Protein AF-A0A1B2E5T4-F1 (afdb_monomer_lite)

Organism: NCBI:txid1870820

InterPro domains:
  IPR029068 Glyoxalase/Bleomycin resistance protein/Dihydroxybiphenyl dioxygenase [G3DSA:3.10.180.10] (5-84)
  IPR029068 Glyoxalase/Bleomycin resistance protein/Dihydroxybiphenyl dioxygenase [SSF54593] (9-80)

Structure (mmCIF, N/CA/C/O backbone):
data_AF-A0A1B2E5T4-F1
#
_entry.id   AF-A0A1B2E5T4-F1
#
loop_
_atom_site.group_PDB
_atom_site.id
_atom_site.type_symbol
_atom_site.label_atom_id
_atom_site.label_alt_id
_atom_site.label_comp_id
_atom_site.label_asym_id
_atom_site.label_entity_id
_atom_site.label_seq_id
_atom_site.pdbx_PDB_ins_code
_atom_site.Cartn_x
_atom_site.Cartn_y
_atom_site.Cartn_z
_atom_site.occupancy
_atom_site.B_iso_or_equiv
_atom_site.auth_seq_id
_atom_site.auth_comp_id
_atom_site.auth_asym_id
_atom_site.auth_atom_id
_atom_site.pdbx_PDB_model_num
ATOM 1 N N . MET A 1 1 ? -11.168 13.352 4.062 1.00 45.84 1 MET A N 1
ATOM 2 C CA . MET A 1 1 ? -10.185 13.289 5.175 1.00 45.84 1 MET A CA 1
ATOM 3 C C . MET A 1 1 ? -10.259 11.917 5.847 1.00 45.84 1 MET A C 1
ATOM 5 O O . MET A 1 1 ? -11.370 11.452 6.076 1.00 45.84 1 MET A O 1
ATOM 9 N N . LYS A 1 2 ? -9.124 11.249 6.113 1.00 57.00 2 LYS A N 1
ATOM 10 C CA . LYS A 1 2 ? -9.090 9.928 6.779 1.00 57.00 2 LYS A CA 1
ATOM 11 C C . LYS A 1 2 ? -9.587 10.085 8.231 1.00 57.00 2 LYS A C 1
ATOM 13 O O . LYS A 1 2 ? -9.107 11.002 8.897 1.00 57.00 2 LYS A O 1
ATOM 18 N N . PRO A 1 3 ? -10.546 9.275 8.719 1.00 58.12 3 PRO A N 1
ATOM 19 C CA . PRO A 1 3 ? -11.006 9.376 10.104 1.00 58.12 3 PRO A CA 1
ATOM 20 C C . PRO A 1 3 ? -9.860 9.061 11.074 1.00 58.12 3 PRO A C 1
ATOM 22 O O . PRO A 1 3 ? -8.958 8.292 10.733 1.00 58.12 3 PRO A O 1
ATOM 25 N N . PHE A 1 4 ? -9.900 9.645 12.277 1.00 58.97 4 PHE A N 1
ATOM 26 C CA . PHE A 1 4 ? -9.004 9.247 13.363 1.00 58.97 4 PHE A CA 1
ATOM 27 C C . PHE A 1 4 ? -9.155 7.747 13.591 1.00 58.97 4 PHE A C 1
ATOM 29 O O . PHE A 1 4 ? -10.260 7.253 13.813 1.00 58.97 4 PHE A O 1
ATOM 36 N N . GLN A 1 5 ? -8.046 7.025 13.476 1.00 67.81 5 GLN A N 1
ATOM 37 C CA . GLN A 1 5 ? -8.059 5.580 13.582 1.00 67.81 5 GLN A CA 1
ATOM 38 C C . GLN A 1 5 ? -7.799 5.164 15.026 1.00 67.81 5 GLN A C 1
ATOM 40 O O . GLN A 1 5 ? -6.813 5.593 15.624 1.00 67.81 5 GLN A O 1
ATOM 45 N N . SER A 1 6 ? -8.683 4.337 15.580 1.00 78.31 6 SER A N 1
ATOM 46 C CA . SER A 1 6 ? -8.524 3.788 16.928 1.00 78.31 6 SER A CA 1
ATOM 47 C C . SER A 1 6 ? -7.494 2.657 16.952 1.00 78.31 6 SER A C 1
ATOM 49 O O . SER A 1 6 ? -7.100 2.128 15.906 1.00 78.31 6 SER A O 1
ATOM 51 N N . GLU A 1 7 ? -7.082 2.248 18.151 1.00 82.62 7 GLU A N 1
ATOM 52 C CA . GLU A 1 7 ? -6.293 1.02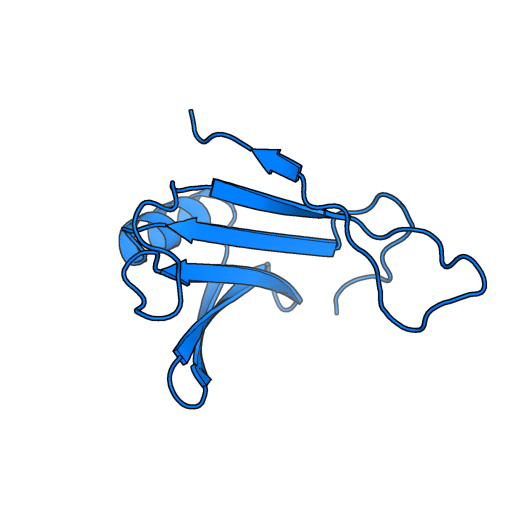9 18.328 1.00 82.62 7 GLU A CA 1
ATOM 53 C C . GLU A 1 7 ? -6.961 -0.177 17.645 1.00 82.62 7 GLU A C 1
ATOM 55 O O . GLU A 1 7 ? -8.187 -0.270 17.536 1.00 82.62 7 GLU A O 1
ATOM 60 N N . GLY A 1 8 ? -6.129 -1.069 17.109 1.00 80.75 8 GLY A N 1
ATOM 61 C CA . GLY A 1 8 ? -6.551 -2.262 16.385 1.00 80.75 8 GLY A CA 1
ATOM 62 C C . GLY A 1 8 ? -7.013 -1.997 14.952 1.00 80.75 8 GLY A C 1
ATOM 63 O O . GLY A 1 8 ? -7.188 -2.951 14.196 1.00 80.75 8 GLY A O 1
ATOM 64 N N . GLN A 1 9 ? -7.176 -0.738 14.528 1.00 86.00 9 GLN A N 1
ATOM 65 C CA . GLN A 1 9 ? -7.545 -0.423 13.147 1.00 86.00 9 GLN A CA 1
ATOM 66 C C . GLN A 1 9 ? -6.348 -0.471 12.198 1.00 86.00 9 GLN A C 1
ATOM 68 O O . GLN A 1 9 ? -5.222 -0.127 12.563 1.00 86.00 9 GLN A O 1
ATOM 73 N N . LEU A 1 10 ? -6.610 -0.866 10.948 1.00 85.00 10 LEU A N 1
ATOM 74 C CA . LEU A 1 10 ? -5.612 -0.908 9.882 1.00 85.00 10 LEU A CA 1
ATOM 75 C C . LEU A 1 10 ? -5.070 0.498 9.597 1.00 85.00 10 LEU A C 1
ATOM 77 O O . LEU A 1 10 ? -5.770 1.344 9.043 1.00 85.00 10 LEU A O 1
ATOM 81 N N . ALA A 1 11 ? -3.805 0.716 9.926 1.00 85.75 11 ALA A N 1
ATOM 82 C CA . ALA A 1 11 ? -3.085 1.961 9.718 1.00 85.75 11 ALA A CA 1
ATOM 83 C C . ALA A 1 11 ? -2.520 2.075 8.300 1.00 85.75 11 ALA A C 1
ATOM 85 O O . ALA A 1 11 ? -2.677 3.109 7.639 1.00 85.75 11 ALA A O 1
ATOM 86 N N . TRP A 1 12 ? -1.873 1.001 7.837 1.00 89.06 12 TRP A N 1
ATOM 87 C CA . TRP A 1 12 ? -1.088 1.003 6.608 1.00 89.06 12 TRP A CA 1
ATOM 88 C C . TRP A 1 12 ? -1.016 -0.376 5.946 1.00 89.06 12 TRP A C 1
ATOM 90 O O . TRP A 1 12 ? -0.984 -1.413 6.614 1.00 89.06 12 TRP A O 1
ATOM 100 N N . VAL A 1 13 ? -0.942 -0.381 4.617 1.00 91.50 13 VAL A N 1
ATOM 101 C CA . VAL A 1 13 ? -0.708 -1.571 3.794 1.00 91.50 13 VAL A CA 1
ATOM 102 C C . VAL A 1 13 ? 0.592 -1.378 3.013 1.00 91.50 13 VAL A C 1
ATOM 104 O O . VAL A 1 13 ? 0.700 -0.450 2.220 1.00 91.50 13 VAL A O 1
ATOM 107 N N . ASP A 1 14 ? 1.586 -2.246 3.204 1.00 90.88 14 ASP A N 1
ATOM 108 C CA . ASP A 1 14 ? 2.794 -2.271 2.364 1.00 90.88 14 ASP A CA 1
ATOM 109 C C . ASP A 1 14 ? 2.795 -3.519 1.482 1.00 90.88 14 ASP A C 1
ATOM 111 O O . ASP A 1 14 ? 2.914 -4.650 1.965 1.00 90.88 14 ASP A O 1
ATOM 115 N N . LEU A 1 15 ? 2.668 -3.296 0.179 1.00 91.56 15 LEU A N 1
ATOM 116 C CA . LEU A 1 15 ? 2.708 -4.317 -0.854 1.00 91.56 15 LEU A CA 1
ATOM 117 C C . LEU A 1 15 ? 4.107 -4.376 -1.459 1.00 91.56 15 LEU A C 1
ATOM 119 O O . LEU A 1 15 ? 4.635 -3.371 -1.942 1.00 91.56 15 LEU A O 1
ATOM 123 N N . LYS A 1 16 ? 4.697 -5.571 -1.503 1.00 90.31 16 LYS A N 1
ATOM 124 C CA . LYS A 1 16 ? 5.934 -5.820 -2.249 1.00 90.31 16 LYS A CA 1
ATOM 125 C C . LYS A 1 16 ? 5.688 -6.847 -3.341 1.00 90.31 16 LYS A C 1
ATOM 127 O O . LYS A 1 16 ? 5.278 -7.969 -3.058 1.00 90.31 16 LYS A O 1
ATOM 132 N N . THR A 1 17 ? 5.962 -6.465 -4.584 1.00 91.31 17 THR A N 1
ATOM 133 C CA . THR A 1 17 ? 5.689 -7.280 -5.777 1.00 91.31 17 THR A CA 1
ATOM 134 C C . THR A 1 17 ? 6.807 -7.122 -6.811 1.00 91.31 17 THR A C 1
ATOM 136 O O . THR A 1 17 ? 7.388 -6.042 -6.910 1.00 91.31 17 THR A O 1
ATOM 139 N N . PRO A 1 18 ? 7.128 -8.149 -7.616 1.00 91.00 18 PRO A N 1
ATOM 140 C CA . PRO A 1 18 ? 7.995 -7.995 -8.780 1.00 91.00 18 PRO A CA 1
ATOM 141 C C . PRO A 1 18 ? 7.225 -7.479 -10.010 1.00 91.00 18 PRO A C 1
ATOM 143 O O . PRO A 1 18 ? 7.848 -7.140 -11.012 1.00 91.00 18 PRO A O 1
ATOM 146 N N . ARG A 1 19 ? 5.882 -7.432 -9.955 1.00 92.19 19 ARG A N 1
ATOM 147 C CA . ARG A 1 19 ? 4.987 -7.076 -11.070 1.00 92.19 19 ARG A CA 1
ATOM 148 C C . ARG A 1 19 ? 4.107 -5.883 -10.698 1.00 92.19 19 ARG A C 1
ATOM 150 O O . ARG A 1 19 ? 2.943 -6.051 -10.347 1.00 92.19 19 ARG A O 1
ATOM 157 N N . ILE A 1 20 ? 4.680 -4.682 -10.745 1.00 91.81 20 ILE A N 1
ATOM 158 C CA . ILE A 1 20 ? 4.015 -3.455 -10.283 1.00 91.81 20 ILE A CA 1
ATOM 159 C C . ILE A 1 20 ? 2.716 -3.187 -11.039 1.00 91.81 20 ILE A C 1
ATOM 161 O O . ILE A 1 20 ? 1.683 -3.017 -10.400 1.00 91.81 20 ILE A O 1
ATOM 165 N N . ASP A 1 21 ? 2.742 -3.210 -12.369 1.00 93.25 21 ASP A N 1
ATOM 166 C CA . ASP A 1 21 ? 1.576 -2.817 -13.167 1.00 93.25 21 ASP A CA 1
ATOM 167 C C . ASP A 1 21 ? 0.425 -3.816 -13.040 1.00 93.25 21 ASP A C 1
ATOM 169 O O . ASP A 1 21 ? -0.722 -3.417 -12.858 1.00 93.25 21 ASP A O 1
ATOM 173 N N . THR A 1 22 ? 0.731 -5.118 -13.004 1.00 94.12 22 THR A N 1
ATOM 174 C CA . THR A 1 22 ? -0.272 -6.158 -12.730 1.00 94.12 22 THR A CA 1
ATOM 175 C C . THR A 1 22 ? -0.890 -5.988 -11.343 1.00 94.12 22 THR A C 1
ATOM 177 O O . THR A 1 22 ? -2.098 -6.132 -11.183 1.00 94.12 22 THR A O 1
ATOM 180 N N . THR A 1 23 ? -0.082 -5.658 -10.330 1.00 93.69 23 THR A N 1
ATOM 181 C CA . THR A 1 23 ? -0.577 -5.416 -8.968 1.00 93.69 23 THR A CA 1
ATOM 182 C C . THR A 1 23 ? -1.424 -4.141 -8.882 1.00 93.69 23 THR A C 1
ATOM 184 O O . THR A 1 23 ? -2.450 -4.157 -8.204 1.00 93.69 23 THR A O 1
ATOM 187 N N . LYS A 1 24 ? -1.041 -3.063 -9.583 1.00 94.50 24 LYS A N 1
ATOM 188 C CA . LYS A 1 24 ? -1.836 -1.828 -9.680 1.00 94.50 24 LYS A CA 1
ATOM 189 C C . LYS A 1 24 ? -3.199 -2.100 -10.319 1.00 94.50 24 LYS A C 1
ATOM 191 O O . LYS A 1 24 ? -4.201 -1.691 -9.749 1.00 94.50 24 LYS A O 1
ATOM 196 N N . ALA A 1 25 ? -3.235 -2.813 -11.448 1.00 95.19 25 ALA A N 1
ATOM 197 C CA . ALA A 1 25 ? -4.480 -3.166 -12.131 1.00 95.19 25 ALA A CA 1
ATOM 198 C C . ALA A 1 25 ? -5.389 -4.013 -11.230 1.00 95.19 25 ALA A C 1
ATOM 200 O O . ALA A 1 25 ? -6.520 -3.631 -10.962 1.00 95.19 25 ALA A O 1
ATOM 201 N N . PHE A 1 26 ? -4.853 -5.094 -10.653 1.00 94.31 26 PHE A N 1
ATOM 202 C CA . PHE A 1 26 ? -5.626 -5.996 -9.799 1.00 94.31 26 PHE A CA 1
ATOM 203 C C . PHE A 1 26 ? -6.270 -5.290 -8.594 1.00 94.31 26 PHE A C 1
ATOM 205 O O . PHE A 1 26 ? -7.467 -5.428 -8.362 1.00 94.31 26 PHE A O 1
ATOM 212 N N . TYR A 1 27 ? -5.493 -4.526 -7.817 1.00 92.88 27 TYR A N 1
ATOM 213 C CA . TYR A 1 27 ? -6.032 -3.834 -6.640 1.00 92.88 27 TYR A CA 1
ATOM 214 C C . TYR A 1 27 ? -6.814 -2.562 -6.989 1.00 92.88 27 TYR A C 1
ATOM 216 O O . TYR A 1 27 ? -7.679 -2.146 -6.216 1.00 92.88 27 TYR A O 1
ATOM 224 N N . GLY A 1 28 ? -6.525 -1.958 -8.143 1.00 94.69 28 GLY A N 1
ATOM 225 C CA . GLY A 1 28 ? -7.330 -0.886 -8.715 1.00 94.69 28 GLY A CA 1
ATOM 226 C C . GLY A 1 28 ? -8.744 -1.369 -9.021 1.00 94.69 28 GLY A C 1
ATOM 227 O O . GLY A 1 28 ? -9.697 -0.763 -8.541 1.00 94.69 28 GLY A O 1
ATOM 228 N N . ASP A 1 29 ? -8.876 -2.503 -9.707 1.00 94.69 29 ASP A N 1
ATOM 229 C CA . ASP A 1 29 ? -10.173 -3.088 -10.062 1.00 94.69 29 ASP A CA 1
ATOM 230 C C . ASP A 1 29 ? -10.916 -3.632 -8.833 1.00 94.69 29 ASP A C 1
ATOM 232 O O . ASP A 1 29 ? -12.119 -3.425 -8.687 1.00 94.69 29 ASP A O 1
ATOM 236 N N . LEU A 1 30 ? -10.205 -4.300 -7.915 1.00 93.50 30 LEU A N 1
ATOM 237 C CA . LEU A 1 30 ? -10.822 -4.950 -6.755 1.00 93.50 30 LEU A CA 1
ATOM 238 C C . LEU A 1 30 ? -11.314 -3.959 -5.689 1.00 93.50 30 LEU A C 1
ATOM 240 O O . LEU A 1 30 ? -12.355 -4.185 -5.075 1.00 93.50 30 LEU A O 1
ATOM 244 N N . PHE A 1 31 ? -10.555 -2.888 -5.427 1.00 90.69 31 PHE A N 1
ATOM 245 C CA . PHE A 1 31 ? -10.826 -1.966 -4.315 1.00 90.69 31 PHE A CA 1
ATOM 246 C C . PHE A 1 31 ? -11.022 -0.504 -4.736 1.00 90.69 31 PHE A C 1
ATOM 248 O O . PHE A 1 31 ? -11.211 0.354 -3.872 1.00 90.69 31 PHE A O 1
ATOM 255 N N . GLY A 1 32 ? -10.941 -0.185 -6.031 1.00 93.44 32 GLY A N 1
ATOM 256 C CA . GLY A 1 32 ? -10.973 1.198 -6.512 1.00 93.44 32 GLY A CA 1
ATOM 257 C C . GLY A 1 32 ? -9.742 2.009 -6.094 1.00 93.44 32 GLY A C 1
ATOM 258 O O . GLY A 1 32 ? -9.819 3.234 -5.956 1.00 93.44 32 GLY A O 1
ATOM 259 N N . TRP A 1 33 ? -8.614 1.347 -5.814 1.00 94.25 33 TRP A N 1
ATOM 260 C CA . TRP A 1 33 ? -7.404 2.024 -5.355 1.00 94.25 33 TRP A CA 1
ATOM 261 C C . TRP A 1 33 ? -6.718 2.792 -6.480 1.00 94.25 33 TRP A C 1
ATOM 263 O O . TRP A 1 33 ? -6.575 2.322 -7.606 1.00 94.25 33 TRP A O 1
ATOM 273 N N . ARG A 1 34 ? -6.235 3.985 -6.142 1.00 95.19 34 ARG A N 1
ATOM 274 C CA . ARG A 1 34 ? -5.448 4.838 -7.031 1.00 95.19 34 ARG A CA 1
ATOM 275 C C . ARG A 1 34 ? -3.992 4.811 -6.604 1.00 95.19 34 ARG A C 1
ATOM 277 O O . ARG A 1 34 ? -3.687 4.825 -5.414 1.00 95.19 34 ARG A O 1
ATOM 284 N N . PHE A 1 35 ? -3.091 4.819 -7.575 1.00 94.56 35 PHE A N 1
ATOM 285 C CA . PHE A 1 35 ? -1.656 4.752 -7.329 1.00 94.56 35 PHE A CA 1
ATOM 286 C C . PHE A 1 35 ? -0.976 6.008 -7.857 1.00 94.56 35 PHE A C 1
ATOM 288 O O . PHE A 1 35 ? -1.248 6.439 -8.975 1.00 94.56 35 PHE A O 1
ATOM 295 N N . LYS A 1 36 ? -0.082 6.589 -7.057 1.00 93.62 36 LYS A N 1
ATOM 296 C CA . LYS A 1 36 ? 0.740 7.733 -7.455 1.00 93.62 36 LYS A CA 1
ATOM 297 C C . LYS A 1 36 ? 2.199 7.413 -7.201 1.00 93.62 36 LYS A C 1
ATOM 299 O O . LYS A 1 36 ? 2.559 6.990 -6.106 1.00 93.62 36 LYS A O 1
ATOM 304 N N . GLU A 1 37 ? 3.028 7.625 -8.206 1.00 91.19 37 GLU A N 1
ATOM 305 C CA . GLU A 1 37 ? 4.469 7.485 -8.064 1.00 91.19 37 GLU A CA 1
ATOM 306 C C . GLU A 1 37 ? 5.065 8.765 -7.492 1.00 91.19 37 GLU A C 1
ATOM 308 O O . GLU A 1 37 ? 4.720 9.877 -7.893 1.00 91.19 37 GLU A O 1
ATOM 313 N N . GLU A 1 38 ? 5.951 8.588 -6.525 1.00 85.50 38 GLU A N 1
ATOM 314 C CA . GLU A 1 38 ? 6.738 9.641 -5.918 1.00 85.50 38 GLU A CA 1
ATOM 315 C C . GLU A 1 38 ? 8.214 9.298 -6.098 1.00 85.50 38 GLU A C 1
ATOM 317 O O . GLU A 1 38 ? 8.687 8.219 -5.716 1.00 85.50 38 GLU A O 1
ATOM 322 N N . LEU A 1 39 ? 8.929 10.219 -6.741 1.00 81.50 39 LEU A N 1
ATOM 323 C CA . LEU A 1 39 ? 10.359 10.112 -6.972 1.00 81.50 39 LEU A CA 1
ATOM 324 C C . LEU A 1 39 ? 11.078 10.609 -5.720 1.00 81.50 39 LEU A C 1
ATOM 326 O O . LEU A 1 39 ? 11.082 11.801 -5.424 1.00 81.50 39 LEU A O 1
ATOM 330 N N . LEU A 1 40 ? 11.679 9.680 -4.986 1.00 77.00 40 LEU A N 1
ATOM 331 C CA . LEU A 1 40 ? 12.570 9.973 -3.871 1.00 77.00 40 LEU A CA 1
ATOM 332 C C . LEU A 1 40 ? 14.025 9.804 -4.344 1.00 77.00 40 LEU A C 1
ATOM 334 O O . LEU A 1 40 ? 14.282 9.037 -5.279 1.00 77.00 40 LEU A O 1
ATOM 338 N N . PRO A 1 41 ? 15.007 10.472 -3.712 1.00 78.06 41 PRO A N 1
ATOM 339 C CA . PRO A 1 41 ? 16.415 10.290 -4.057 1.00 78.06 41 PRO A CA 1
ATOM 340 C C . PRO A 1 41 ? 16.818 8.806 -4.021 1.00 78.06 41 PRO A C 1
ATOM 342 O O . PRO A 1 41 ? 16.796 8.166 -2.972 1.00 78.06 41 PRO A O 1
ATOM 345 N N . GLY A 1 42 ? 17.139 8.242 -5.190 1.00 71.44 42 GLY A N 1
ATOM 346 C CA . GLY A 1 42 ? 17.543 6.839 -5.341 1.00 71.44 42 GLY A CA 1
ATOM 347 C C . GLY A 1 42 ? 16.424 5.795 -5.202 1.00 71.44 42 GLY A C 1
ATOM 348 O O . GLY A 1 42 ? 16.722 4.600 -5.177 1.00 71.44 42 GLY A O 1
ATOM 349 N N . LYS A 1 43 ? 15.145 6.195 -5.113 1.00 74.00 43 LYS A N 1
ATOM 350 C CA . LYS A 1 43 ? 14.021 5.261 -4.944 1.00 74.00 43 LYS A CA 1
ATOM 351 C C . LYS A 1 43 ? 12.731 5.786 -5.574 1.00 74.00 43 LYS A C 1
ATOM 353 O O . LYS A 1 43 ? 12.299 6.894 -5.292 1.00 74.00 43 LYS A O 1
ATOM 358 N N . VAL A 1 44 ? 12.043 4.938 -6.334 1.00 79.38 44 VAL A N 1
ATOM 359 C CA . VAL A 1 44 ? 10.642 5.182 -6.710 1.00 79.38 44 VAL A CA 1
ATOM 360 C C . VAL A 1 44 ? 9.747 4.559 -5.646 1.00 79.38 44 VAL A C 1
ATOM 362 O O . VAL A 1 44 ? 9.834 3.356 -5.381 1.00 79.38 44 VAL A O 1
ATOM 365 N N . MET A 1 45 ? 8.902 5.370 -5.015 1.00 80.25 45 MET A N 1
ATOM 366 C CA . MET A 1 45 ? 7.881 4.901 -4.083 1.00 80.25 45 MET A CA 1
ATOM 367 C C . MET A 1 45 ? 6.514 5.083 -4.725 1.00 80.25 45 MET A C 1
ATOM 369 O O . MET A 1 45 ? 6.132 6.190 -5.080 1.00 80.25 45 MET A O 1
ATOM 373 N N . THR A 1 46 ? 5.757 4.000 -4.885 1.00 92.44 46 THR A N 1
ATOM 374 C CA . THR A 1 46 ? 4.358 4.114 -5.302 1.00 92.44 46 THR A CA 1
ATOM 375 C C . THR A 1 46 ? 3.496 4.206 -4.052 1.00 92.44 46 THR A C 1
ATOM 377 O O . THR A 1 46 ? 3.507 3.295 -3.227 1.00 92.44 46 THR A O 1
ATOM 380 N N . LYS A 1 47 ? 2.753 5.298 -3.904 1.00 92.94 47 LYS A N 1
ATOM 381 C CA . LYS A 1 47 ? 1.741 5.478 -2.86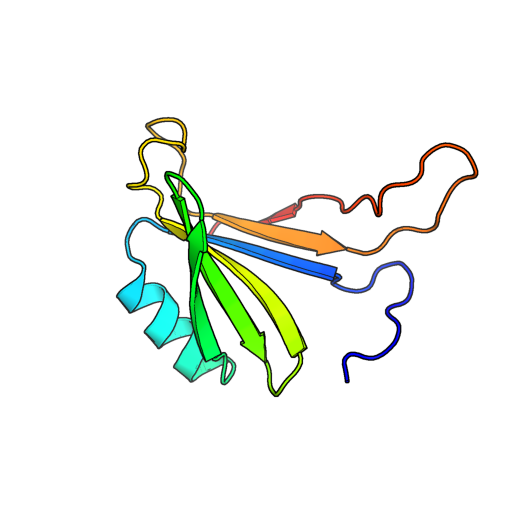3 1.00 92.94 47 LYS A CA 1
ATOM 382 C C . LYS A 1 47 ? 0.383 5.009 -3.359 1.00 92.94 47 LYS A C 1
ATOM 384 O O . LYS A 1 47 ? 0.058 5.151 -4.538 1.00 92.94 47 LYS A O 1
ATOM 389 N N . MET A 1 48 ? -0.396 4.462 -2.443 1.00 93.81 48 MET A N 1
ATOM 390 C CA . MET A 1 48 ? -1.701 3.869 -2.683 1.00 93.81 48 MET A CA 1
ATOM 391 C C . MET A 1 48 ? -2.770 4.657 -1.933 1.00 93.81 48 MET A C 1
ATOM 393 O O . MET A 1 48 ? -2.652 4.913 -0.731 1.00 93.81 48 MET A O 1
ATOM 397 N N . TYR A 1 49 ? -3.832 5.003 -2.647 1.00 92.81 49 TYR A N 1
ATOM 398 C CA . TYR A 1 49 ? -4.918 5.840 -2.168 1.00 92.81 49 TYR A CA 1
ATOM 399 C C . TYR A 1 49 ? -6.251 5.125 -2.344 1.00 92.81 49 TYR A C 1
ATOM 401 O O . TYR A 1 49 ? -6.502 4.507 -3.375 1.00 92.81 49 TYR A O 1
ATOM 409 N N . SER A 1 50 ? -7.130 5.277 -1.360 1.00 90.44 50 SER A N 1
ATOM 410 C CA . SER A 1 50 ? -8.549 4.947 -1.482 1.00 90.44 50 SER A CA 1
ATOM 411 C C . SER A 1 50 ? -9.340 6.218 -1.226 1.00 90.44 50 SER A C 1
ATOM 413 O O . SER A 1 50 ? -9.133 6.888 -0.205 1.00 90.44 50 SER A O 1
ATOM 415 N N . SER A 1 51 ? -10.197 6.588 -2.181 1.00 87.12 51 SER A N 1
ATOM 416 C CA . SER A 1 51 ? -10.745 7.945 -2.259 1.00 87.12 51 SER A CA 1
ATOM 417 C C . SER A 1 51 ? -9.597 8.969 -2.143 1.00 87.12 51 SER A C 1
ATOM 419 O O . SER A 1 51 ? -8.593 8.832 -2.843 1.00 87.12 51 SER A O 1
ATOM 421 N N . GLU A 1 52 ? -9.697 9.973 -1.277 1.00 84.88 52 GLU A N 1
ATOM 422 C CA . GLU A 1 52 ? -8.666 11.000 -1.048 1.00 84.88 52 GLU A CA 1
ATOM 423 C C . GLU A 1 52 ? -7.636 10.641 0.035 1.00 84.88 52 GLU A C 1
ATOM 425 O O . GLU A 1 52 ? -6.754 11.439 0.339 1.00 84.88 52 GLU A O 1
ATOM 430 N N . SER A 1 53 ? -7.749 9.469 0.662 1.00 88.25 53 SER A N 1
ATOM 431 C CA . SER A 1 53 ? -6.888 9.097 1.790 1.00 88.25 53 SER A CA 1
ATOM 432 C C . SER A 1 53 ? -5.748 8.192 1.348 1.00 88.25 53 SER A C 1
ATOM 434 O O . SER A 1 53 ? -5.948 7.278 0.550 1.00 88.25 53 SER A O 1
ATOM 436 N N . GLU A 1 54 ? -4.563 8.412 1.907 1.00 90.69 54 GLU A N 1
ATOM 437 C CA . GLU A 1 54 ? -3.420 7.515 1.749 1.00 90.69 54 GLU A CA 1
ATOM 438 C C . GLU A 1 54 ? -3.578 6.290 2.665 1.00 90.69 54 GLU A C 1
ATOM 440 O O . GLU A 1 54 ? -3.876 6.398 3.865 1.00 90.69 54 GLU A O 1
ATOM 445 N N . TRP A 1 55 ? -3.404 5.107 2.083 1.00 90.25 55 TRP A N 1
ATOM 446 C CA . TRP A 1 55 ? -3.604 3.829 2.770 1.00 90.25 55 TRP A CA 1
ATOM 447 C C . TRP A 1 55 ? -2.383 2.922 2.736 1.00 90.25 55 TRP A C 1
ATOM 449 O O . TRP A 1 55 ? -2.347 1.938 3.477 1.00 90.25 55 TRP A O 1
ATOM 459 N N . GLY A 1 56 ? -1.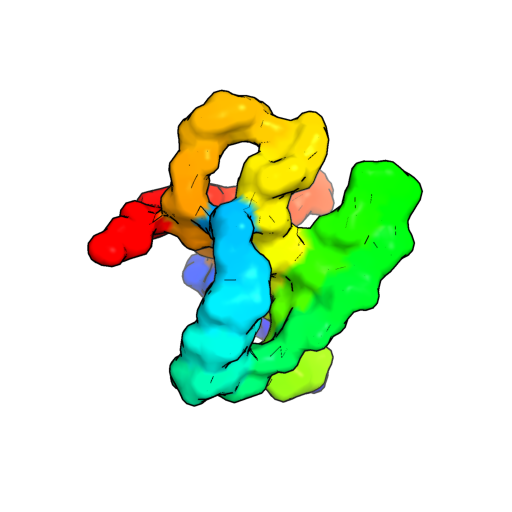397 3.211 1.890 1.00 91.88 56 GLY A N 1
ATOM 460 C CA . GLY A 1 56 ? -0.316 2.266 1.716 1.00 91.88 56 GLY A CA 1
ATOM 461 C C . GLY A 1 56 ? 0.756 2.645 0.719 1.00 91.88 56 GLY A C 1
ATOM 462 O O . GLY A 1 56 ? 0.717 3.681 0.052 1.00 91.88 56 GLY A O 1
ATOM 463 N N . SER A 1 57 ? 1.690 1.713 0.587 1.00 92.88 57 SER A N 1
ATOM 464 C CA . SER A 1 57 ? 2.757 1.728 -0.398 1.00 92.88 57 SER A CA 1
ATOM 465 C C . SER A 1 57 ? 2.761 0.464 -1.236 1.00 92.88 57 SER A C 1
ATOM 467 O O . SER A 1 57 ? 2.430 -0.627 -0.777 1.00 92.88 57 SER A O 1
ATOM 469 N N . LEU A 1 58 ? 3.216 0.621 -2.470 1.00 92.38 58 LEU A N 1
ATOM 470 C CA . LEU A 1 58 ? 3.550 -0.449 -3.385 1.00 92.38 58 LEU A CA 1
ATOM 471 C C . LEU A 1 58 ? 5.027 -0.298 -3.770 1.00 92.38 58 LEU A C 1
ATOM 473 O O . LEU A 1 58 ? 5.462 0.739 -4.271 1.00 92.38 58 LEU A O 1
ATOM 477 N N . THR A 1 59 ? 5.817 -1.331 -3.496 1.00 90.31 59 THR A N 1
ATOM 478 C CA . THR A 1 59 ? 7.264 -1.341 -3.734 1.00 90.31 59 THR A CA 1
ATOM 479 C C . THR A 1 59 ? 7.644 -2.471 -4.681 1.00 90.31 59 THR A C 1
ATOM 481 O O . THR A 1 59 ? 7.219 -3.616 -4.506 1.00 90.31 59 THR A O 1
ATOM 484 N N . SER A 1 60 ? 8.499 -2.159 -5.658 1.00 88.75 60 SER A N 1
ATOM 485 C CA . SER A 1 60 ? 9.050 -3.163 -6.568 1.00 88.75 60 SER A CA 1
ATOM 486 C C . SER A 1 60 ? 10.115 -4.000 -5.870 1.00 88.75 60 SER A C 1
ATOM 488 O O . SER A 1 60 ? 11.083 -3.462 -5.333 1.00 88.75 60 SER A O 1
ATOM 490 N N . LEU A 1 61 ? 9.969 -5.322 -5.923 1.00 88.44 61 LEU A N 1
ATOM 491 C CA . LEU A 1 61 ? 11.002 -6.263 -5.484 1.00 88.44 61 LEU A CA 1
ATOM 492 C C . LEU A 1 61 ? 12.221 -6.286 -6.414 1.00 88.44 61 LEU A C 1
ATOM 494 O O . LEU A 1 61 ? 13.267 -6.786 -6.019 1.00 88.44 61 LEU A O 1
ATOM 498 N N . ASN A 1 62 ? 12.114 -5.701 -7.610 1.00 85.88 62 ASN A N 1
ATOM 499 C CA . ASN A 1 62 ? 13.243 -5.545 -8.531 1.00 85.88 62 ASN A CA 1
ATOM 500 C C . ASN A 1 62 ? 14.109 -4.320 -8.180 1.00 85.88 62 ASN A C 1
ATOM 502 O O . ASN A 1 62 ? 15.089 -4.033 -8.863 1.00 85.88 62 ASN A O 1
ATOM 506 N N . SER A 1 63 ? 13.734 -3.566 -7.143 1.00 81.06 63 SER A N 1
ATOM 507 C CA . SER A 1 63 ? 14.479 -2.397 -6.687 1.00 81.06 63 SER A CA 1
ATOM 508 C C . SER A 1 63 ? 15.808 -2.804 -6.031 1.00 81.06 63 SER A C 1
ATOM 510 O O . SER A 1 63 ? 15.815 -3.725 -5.211 1.00 81.06 63 SER A O 1
ATOM 512 N N . PRO A 1 64 ? 16.924 -2.097 -6.305 1.00 79.44 64 PRO A N 1
ATOM 513 C CA . PRO A 1 64 ? 18.244 -2.444 -5.766 1.00 79.44 64 PRO A CA 1
ATOM 514 C C . PRO A 1 64 ? 18.353 -2.286 -4.242 1.00 79.44 64 PRO A C 1
ATOM 516 O O . PRO A 1 64 ? 19.276 -2.823 -3.638 1.00 79.44 64 PRO A O 1
ATOM 519 N N . VAL A 1 65 ? 17.416 -1.570 -3.610 1.00 79.12 65 VAL A N 1
ATOM 520 C CA . VAL A 1 65 ? 17.360 -1.388 -2.148 1.00 79.12 65 VAL A CA 1
ATOM 521 C C . VAL A 1 65 ? 16.700 -2.554 -1.405 1.00 79.12 65 VAL A C 1
ATOM 523 O O . VAL A 1 65 ? 16.737 -2.587 -0.176 1.00 79.12 65 VAL A O 1
ATOM 526 N N . ILE A 1 66 ? 16.078 -3.506 -2.105 1.00 79.06 66 ILE A N 1
ATOM 527 C CA . ILE A 1 66 ? 15.438 -4.667 -1.477 1.00 79.06 66 ILE A CA 1
ATOM 528 C C . ILE A 1 66 ? 16.401 -5.866 -1.488 1.00 79.06 66 ILE A C 1
ATOM 530 O O . ILE A 1 66 ? 17.008 -6.142 -2.524 1.00 79.06 66 ILE A O 1
ATOM 534 N N . PRO A 1 67 ? 16.531 -6.624 -0.376 1.00 81.75 67 PRO A N 1
ATOM 535 C CA . PRO A 1 67 ? 17.338 -7.840 -0.353 1.00 81.75 67 PRO A CA 1
ATOM 536 C C . PRO A 1 67 ? 16.939 -8.826 -1.457 1.00 81.75 67 PRO A C 1
ATOM 538 O O . PRO A 1 67 ? 15.757 -9.141 -1.635 1.00 81.75 67 PRO A O 1
ATOM 541 N N . LYS A 1 68 ? 17.938 -9.349 -2.176 1.00 81.00 68 LYS A N 1
ATOM 542 C CA . LYS A 1 68 ? 17.725 -10.362 -3.217 1.00 81.00 68 LYS A CA 1
ATOM 543 C C . LYS A 1 68 ? 17.044 -11.597 -2.619 1.00 81.00 68 LYS A C 1
ATOM 545 O O . LYS A 1 68 ? 17.408 -12.055 -1.541 1.00 81.00 68 LYS A O 1
ATOM 550 N N . GLY A 1 69 ? 16.054 -12.134 -3.330 1.00 83.75 69 GLY A N 1
ATOM 551 C CA . GLY A 1 69 ? 15.288 -13.305 -2.889 1.00 83.75 69 GLY A CA 1
ATOM 552 C C . GLY A 1 69 ? 14.125 -12.999 -1.939 1.00 83.75 69 GLY A C 1
ATOM 553 O O . GLY A 1 69 ? 13.425 -13.927 -1.528 1.00 83.75 69 GLY A O 1
ATOM 554 N N . ALA A 1 70 ? 13.867 -11.725 -1.614 1.00 84.81 70 ALA A N 1
ATOM 555 C CA . ALA A 1 70 ? 12.643 -11.339 -0.922 1.00 84.81 70 ALA A CA 1
ATOM 556 C C . ALA A 1 70 ? 11.414 -11.800 -1.723 1.00 84.81 70 ALA A C 1
ATOM 558 O O . ALA A 1 70 ? 11.274 -11.502 -2.909 1.00 84.81 70 ALA A O 1
ATOM 559 N N . LYS A 1 71 ? 10.521 -12.548 -1.070 1.00 87.94 71 LYS A N 1
ATOM 560 C CA . LYS A 1 71 ? 9.295 -13.047 -1.699 1.00 87.94 71 LYS A CA 1
ATOM 561 C C . LYS A 1 71 ? 8.232 -11.944 -1.774 1.00 87.94 71 LYS A C 1
ATOM 563 O O . LYS A 1 71 ? 8.213 -11.074 -0.892 1.00 87.94 71 LYS A O 1
ATOM 568 N N . PRO A 1 72 ? 7.327 -11.991 -2.769 1.00 89.62 72 PRO A N 1
ATOM 569 C CA . PRO A 1 72 ? 6.130 -11.157 -2.780 1.00 89.62 72 PRO A CA 1
ATOM 570 C C . PRO A 1 72 ? 5.362 -11.313 -1.4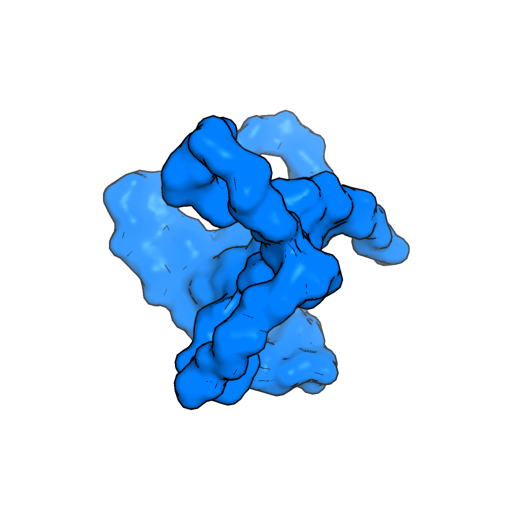67 1.00 89.62 72 PRO A C 1
ATOM 572 O O . PRO A 1 72 ? 5.201 -12.432 -0.979 1.00 89.62 72 PRO A O 1
ATOM 575 N N . HIS A 1 73 ? 4.951 -10.199 -0.866 1.00 87.81 73 HIS A N 1
ATOM 576 C CA . HIS A 1 73 ? 4.165 -10.223 0.364 1.00 87.81 73 HIS A CA 1
ATOM 577 C C . HIS A 1 73 ? 3.396 -8.927 0.582 1.00 87.81 73 HIS A C 1
ATOM 579 O O . HIS A 1 73 ? 3.824 -7.841 0.177 1.00 87.81 73 HIS A O 1
ATOM 585 N N . THR A 1 74 ? 2.295 -9.072 1.312 1.00 89.81 74 THR A N 1
ATOM 586 C CA . THR A 1 74 ? 1.506 -7.969 1.847 1.00 89.81 74 THR A CA 1
ATOM 587 C C . THR A 1 74 ? 1.755 -7.858 3.336 1.00 89.81 74 THR A C 1
ATOM 589 O O . THR A 1 74 ? 1.689 -8.846 4.072 1.00 89.81 74 THR A O 1
ATOM 592 N N . SER A 1 75 ? 2.046 -6.638 3.764 1.00 87.44 75 SER A N 1
ATOM 593 C CA . SER A 1 75 ? 2.282 -6.298 5.156 1.00 87.44 75 SER A CA 1
ATOM 594 C C . SER A 1 75 ? 1.170 -5.394 5.641 1.00 87.44 75 SER A C 1
ATOM 596 O O . SER A 1 75 ? 0.967 -4.319 5.079 1.00 87.44 75 SER A O 1
ATOM 598 N N . LEU A 1 76 ? 0.473 -5.819 6.686 1.00 87.44 76 LEU A N 1
ATOM 599 C CA . LEU A 1 76 ? -0.541 -5.000 7.335 1.00 87.44 76 LEU A CA 1
ATOM 600 C C . LEU A 1 76 ? 0.029 -4.421 8.616 1.00 87.44 76 LEU A C 1
ATOM 602 O O . LEU A 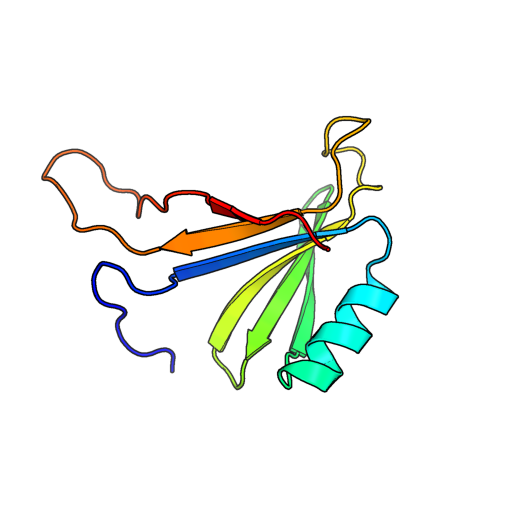1 76 ? 0.736 -5.109 9.351 1.00 87.44 76 LEU A O 1
ATOM 606 N N . TYR A 1 77 ? -0.286 -3.161 8.847 1.00 83.81 77 TYR A N 1
ATOM 607 C CA . TYR A 1 77 ? 0.163 -2.361 9.968 1.00 83.81 77 TYR A CA 1
ATOM 608 C C . TYR A 1 77 ? -1.086 -1.852 10.673 1.00 83.81 77 TYR A C 1
ATOM 610 O O . TYR A 1 77 ? -1.933 -1.239 10.031 1.00 83.81 77 TYR A O 1
ATOM 618 N N . PHE A 1 78 ? -1.209 -2.111 11.969 1.00 85.12 78 PHE A N 1
ATOM 619 C CA . PHE A 1 78 ? -2.359 -1.710 12.777 1.00 85.12 78 PHE A CA 1
ATOM 620 C C . PHE A 1 78 ? -1.934 -0.678 13.812 1.00 85.12 78 PHE A C 1
ATOM 622 O O . PHE A 1 78 ? -0.820 -0.771 14.328 1.00 85.12 78 PHE A O 1
ATOM 629 N N . ASN A 1 79 ? -2.810 0.280 14.108 1.00 82.69 79 ASN A N 1
ATOM 630 C CA . ASN A 1 79 ? -2.578 1.222 15.195 1.00 82.69 79 ASN A CA 1
ATOM 631 C C . ASN A 1 79 ? -2.573 0.475 16.527 1.00 82.69 79 ASN A C 1
ATOM 633 O O . ASN A 1 79 ? -3.411 -0.398 16.754 1.00 82.69 79 ASN A O 1
ATOM 637 N N . VAL A 1 80 ? -1.642 0.840 17.399 1.00 78.81 80 VAL A N 1
ATOM 638 C CA . VAL A 1 80 ? -1.546 0.337 18.772 1.00 78.81 80 VAL A CA 1
ATOM 639 C C . VAL A 1 80 ? -1.618 1.514 19.732 1.0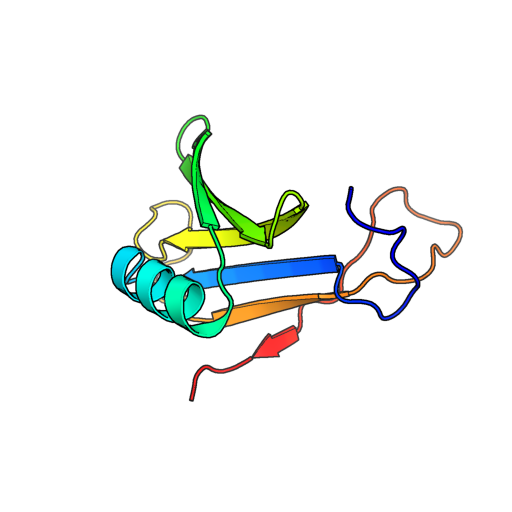0 78.81 80 VAL A C 1
ATOM 641 O O . VAL A 1 80 ? -1.187 2.619 19.382 1.00 78.81 80 VAL A O 1
ATOM 644 N N . GLU A 1 81 ? -2.166 1.295 20.923 1.00 70.81 81 GLU A N 1
ATOM 645 C CA . GLU A 1 81 ? -2.164 2.311 21.965 1.00 70.81 81 GLU A CA 1
ATOM 646 C C . GLU A 1 81 ? -0.737 2.717 22.337 1.00 70.81 81 GLU A C 1
ATOM 648 O O . GLU A 1 81 ? 0.229 1.944 22.307 1.00 70.81 81 GLU A O 1
ATOM 653 N N . ARG A 1 82 ? -0.600 3.998 22.669 1.00 58.50 82 ARG A N 1
ATOM 654 C CA . ARG A 1 82 ? 0.678 4.604 23.008 1.00 58.50 82 ARG A CA 1
ATOM 655 C C . ARG A 1 82 ? 0.999 4.294 24.468 1.00 58.50 82 ARG A C 1
ATOM 657 O O . ARG A 1 82 ? 0.591 5.035 25.355 1.00 58.50 82 ARG A O 1
ATOM 664 N N . ASN A 1 83 ? 1.786 3.254 24.729 1.00 48.88 83 ASN A N 1
ATOM 665 C CA . ASN A 1 83 ? 2.432 3.121 26.037 1.00 48.88 83 ASN A CA 1
ATOM 666 C C . ASN A 1 83 ? 3.505 4.217 26.179 1.00 48.88 83 ASN A C 1
ATOM 668 O O . ASN A 1 83 ? 4.221 4.501 25.223 1.00 48.88 83 ASN A O 1
ATOM 672 N N . HIS A 1 84 ? 3.585 4.851 27.356 1.00 46.94 84 HIS A N 1
ATOM 673 C CA . HIS A 1 84 ? 4.276 6.117 27.691 1.00 46.94 84 HIS A CA 1
ATOM 674 C C . HIS A 1 84 ? 5.786 6.254 27.354 1.00 46.94 84 HIS A C 1
ATOM 676 O O . HIS A 1 84 ? 6.431 7.202 27.797 1.00 46.94 84 HIS A O 1
ATOM 682 N N . ILE A 1 85 ? 6.377 5.364 26.558 1.00 42.84 85 ILE A N 1
ATOM 683 C CA . ILE A 1 85 ? 7.793 5.362 26.192 1.00 42.84 85 ILE A CA 1
ATOM 684 C C . ILE A 1 85 ? 7.928 5.000 24.701 1.00 42.84 85 ILE A C 1
ATOM 686 O O . ILE A 1 85 ? 8.232 3.858 24.387 1.00 42.84 85 ILE A O 1
ATOM 690 N N . GLN A 1 86 ? 7.657 5.949 23.787 1.00 36.84 86 GLN A N 1
ATOM 691 C CA . GLN A 1 86 ? 8.315 6.157 22.468 1.00 36.84 86 GLN A CA 1
ATOM 692 C C . GLN A 1 86 ? 7.426 6.967 21.484 1.00 36.84 86 GLN A C 1
ATOM 694 O O . GLN A 1 86 ? 6.220 6.737 21.395 1.00 36.84 86 GLN A O 1
ATOM 699 N N . PRO A 1 87 ? 7.987 7.921 20.709 1.00 34.91 87 PRO A N 1
ATOM 700 C CA . PRO A 1 87 ? 7.209 8.848 19.880 1.00 34.91 87 PRO A CA 1
ATOM 701 C C . PRO A 1 87 ? 6.787 8.326 18.493 1.00 34.91 87 PRO A C 1
ATOM 703 O O . PRO A 1 87 ? 6.284 9.115 17.699 1.00 34.91 87 PRO A O 1
ATOM 706 N N . PHE A 1 88 ? 6.914 7.034 18.187 1.00 37.25 88 PHE A N 1
ATOM 707 C CA . PHE A 1 88 ? 6.554 6.495 16.870 1.00 37.25 88 PHE A CA 1
ATOM 708 C C . PHE A 1 88 ? 5.305 5.617 16.954 1.00 37.25 88 PHE A C 1
ATOM 710 O O . PHE A 1 88 ? 5.218 4.748 17.816 1.00 37.25 88 PHE A O 1
ATOM 717 N N . CYS A 1 89 ? 4.336 5.839 16.060 1.00 36.88 89 CYS A N 1
ATOM 718 C CA . CYS A 1 89 ? 3.225 4.915 15.843 1.00 36.88 89 CYS A CA 1
ATOM 719 C C . CYS A 1 89 ? 3.806 3.549 15.467 1.00 36.88 89 CYS A C 1
ATOM 721 O O . CYS A 1 89 ? 4.266 3.344 14.342 1.00 36.88 89 CYS A O 1
ATOM 723 N N . PHE A 1 90 ? 3.839 2.629 16.426 1.00 41.72 90 PHE A N 1
ATOM 724 C CA . PHE A 1 90 ? 4.207 1.253 16.156 1.00 41.72 90 PHE A CA 1
ATOM 725 C C . PHE A 1 90 ? 3.085 0.611 15.374 1.00 41.72 90 PHE A C 1
ATOM 727 O O . PHE A 1 90 ? 1.914 0.745 15.711 1.00 41.72 90 PHE A O 1
ATOM 734 N N . ALA A 1 91 ? 3.452 -0.123 14.341 1.00 47.75 91 ALA A N 1
ATOM 735 C CA . ALA A 1 91 ? 2.498 -0.972 13.688 1.00 47.75 91 ALA A CA 1
ATOM 736 C C . ALA A 1 91 ? 3.079 -2.370 13.523 1.00 47.75 91 ALA A C 1
ATOM 738 O O . ALA A 1 91 ? 4.204 -2.567 13.057 1.00 47.75 91 ALA A O 1
ATOM 739 N N . LYS A 1 92 ? 2.311 -3.356 13.990 1.00 48.25 92 LYS A N 1
ATOM 740 C CA . LYS A 1 92 ? 2.711 -4.759 13.979 1.00 48.25 92 LYS A CA 1
ATOM 741 C C . LYS A 1 92 ? 2.560 -5.304 12.566 1.00 48.25 92 LYS A C 1
ATOM 743 O O . LYS A 1 92 ? 1.443 -5.428 12.080 1.00 48.25 92 LYS A O 1
ATOM 748 N N . LYS A 1 93 ? 3.686 -5.641 11.935 1.00 48.91 93 LYS A N 1
ATOM 749 C CA . LYS A 1 93 ? 3.740 -6.193 10.580 1.00 48.91 93 LYS A CA 1
ATOM 750 C C . LYS A 1 93 ? 3.197 -7.625 10.563 1.00 48.91 93 LYS A C 1
ATOM 752 O O . LYS A 1 93 ? 3.877 -8.544 11.023 1.00 48.91 93 LYS A O 1
ATOM 757 N N . LEU A 1 94 ? 2.010 -7.834 10.001 1.00 57.12 94 LEU A N 1
ATOM 758 C CA . LEU A 1 94 ? 1.520 -9.181 9.697 1.00 57.12 94 LEU A CA 1
ATOM 759 C C . LEU A 1 94 ? 1.912 -9.555 8.263 1.00 57.12 94 LEU A C 1
ATOM 761 O O . LEU A 1 94 ? 1.589 -8.818 7.336 1.00 57.12 94 LEU A O 1
ATOM 765 N N . HIS A 1 95 ? 2.609 -10.679 8.075 1.00 56.62 95 HIS A N 1
ATOM 766 C CA . HIS A 1 95 ? 2.935 -11.193 6.742 1.00 56.62 95 HIS A CA 1
ATOM 767 C C . HIS A 1 95 ? 1.805 -12.098 6.256 1.00 56.62 95 HIS A C 1
ATOM 769 O O . HIS A 1 95 ? 1.663 -13.220 6.741 1.00 56.62 95 HIS A O 1
ATOM 775 N N . MET A 1 96 ? 1.028 -11.637 5.279 1.00 46.00 96 MET A N 1
ATOM 776 C CA . MET A 1 96 ? 0.107 -12.515 4.560 1.00 46.00 96 MET A CA 1
ATOM 777 C C . MET A 1 96 ? 0.846 -13.154 3.385 1.00 46.00 96 MET A C 1
ATOM 779 O O . MET A 1 96 ? 1.466 -12.458 2.577 1.00 46.00 96 MET A O 1
ATOM 783 N N . LYS A 1 97 ? 0.799 -14.487 3.297 1.00 37.56 97 LYS A N 1
ATOM 784 C CA . LYS A 1 97 ? 1.214 -15.199 2.087 1.00 37.56 97 LYS A CA 1
ATOM 785 C C . LYS A 1 97 ? 0.114 -14.983 1.048 1.00 37.56 97 LYS A C 1
ATOM 787 O O . LYS A 1 97 ? -1.042 -15.280 1.331 1.00 37.56 97 LYS A O 1
ATOM 792 N N . THR A 1 98 ? 0.459 -14.431 -0.111 1.00 37.28 98 THR A N 1
ATOM 793 C CA . THR A 1 98 ? -0.422 -14.481 -1.285 1.00 37.28 98 THR A CA 1
ATOM 794 C C . THR A 1 98 ? -0.652 -15.949 -1.640 1.00 37.28 98 THR A C 1
ATOM 796 O O . THR A 1 98 ? 0.320 -16.710 -1.655 1.00 37.28 98 THR A O 1
ATOM 799 N N . ALA A 1 99 ? -1.922 -16.321 -1.817 1.00 33.19 99 ALA A N 1
ATOM 800 C CA . ALA A 1 99 ? -2.350 -17.666 -2.195 1.00 33.19 99 ALA A CA 1
ATOM 801 C C . ALA A 1 99 ? -1.790 -18.079 -3.563 1.00 33.19 99 ALA A C 1
ATOM 803 O O . ALA A 1 99 ? -1.591 -17.174 -4.408 1.00 33.19 99 ALA A O 1
#

Sequence (99 aa):
MKPFQSEGQLAWVDLKTPRIDTTKAFYGDLFGWRFKEELLPGKVMTKMYSSESEWGSLTSLNSPVIPKGAKPHTSLYFNVERNHIQPFCFAKKLHMKTA

Foldseek 3Di:
DDDDADFPAWQAKEWEDQDQVVVCVVCCVVQVKDWDWDDDVQAIWIWIDDPNDTHYTYGHCPRPPHDPPDDTWMWTFGFHDDDPDDDDRHTDTDTDDDD

pLDDT: mean 78.18, std 18.41, range [33.19, 95.19]

Radius of gyration: 14.5 Å; chains: 1; bounding box: 29×31×41 Å

Secondary structure (DSSP, 8-state):
-PPPPPTTSEEEEEEEES-HHHHHHHHHHHH--EEEEEEETTEEEEEEEETTEEEEEEEETTSTTSPTTPPPEEEEEEB----SS-SS--B--EEEPP-